Protein AF-A0A2H0Q0T1-F1 (afdb_monomer)

Mean predicted aligned error: 3.75 Å

Foldseek 3Di:
DPDPVVVPLVVLLVVLLVVQLVVCCVPPVVPLCVLQNDVLSVLLSQLVSQCCVDPVNVVRHPDGDPTDPVNVVVNVVLVVVCVPPVDVVVSVVVSSVVRD

Solvent-accessible surface area (backbone atoms only — not comparable to full-atom values): 5801 Å² total; per-residue (Å²): 134,82,56,67,82,60,52,48,41,55,51,51,36,53,50,54,46,53,51,50,44,54,54,48,49,74,76,41,39,73,70,44,26,73,74,54,31,62,71,52,38,52,50,51,52,60,21,57,48,47,58,54,65,34,83,93,26,59,94,74,40,78,50,75,65,76,71,56,82,91,34,47,66,59,26,52,56,50,50,58,50,40,75,72,69,70,45,66,68,60,50,50,56,47,52,52,60,75,68,95

pLDDT: mean 93.53, std 8.33, range [48.81, 98.44]

Secondary structure (DSSP, 8-state):
---HHHHHHHHHHHHHHHHHHHHHHHHHHHHHHHHH-HHHHHHHHHHHGGGGGSGGGTTT-SS-----GGGHHHHHHHHHHHHHH--HHHHHHHHHHHH-

Structure (mmCIF, N/CA/C/O backbone):
data_AF-A0A2H0Q0T1-F1
#
_entry.id   AF-A0A2H0Q0T1-F1
#
loop_
_atom_site.group_PDB
_atom_site.id
_atom_site.type_symbol
_atom_site.label_atom_id
_atom_site.label_alt_id
_atom_site.label_comp_id
_atom_site.label_asym_id
_atom_site.label_entity_id
_atom_site.label_seq_id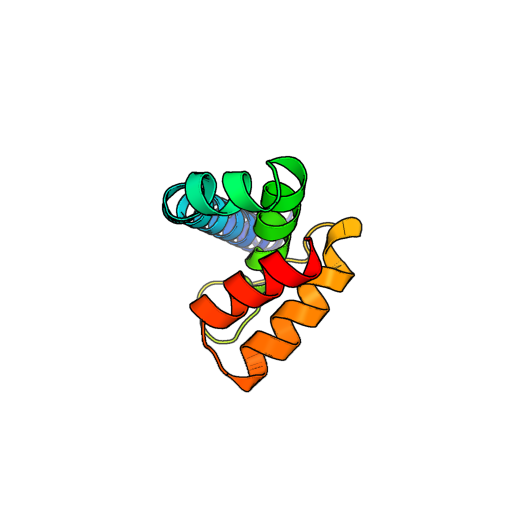
_atom_site.pdbx_PDB_ins_code
_atom_site.Cartn_x
_atom_site.Cartn_y
_atom_site.Cartn_z
_atom_site.occupancy
_atom_site.B_iso_or_equiv
_atom_site.auth_seq_id
_atom_site.auth_comp_id
_atom_site.auth_asym_id
_atom_site.auth_atom_id
_atom_site.pdbx_PDB_model_num
ATOM 1 N N . MET A 1 1 ? 30.651 7.897 -9.553 1.00 48.81 1 MET A N 1
ATOM 2 C CA . MET A 1 1 ? 29.672 8.052 -10.647 1.00 48.81 1 MET A CA 1
ATOM 3 C C . MET A 1 1 ? 28.686 6.909 -10.537 1.00 48.81 1 MET A C 1
ATOM 5 O O . MET A 1 1 ? 29.077 5.769 -10.752 1.00 48.81 1 MET A O 1
ATOM 9 N N . THR A 1 2 ? 27.458 7.180 -10.108 1.00 56.88 2 THR A N 1
ATOM 10 C CA . THR A 1 2 ? 26.374 6.203 -10.229 1.00 56.88 2 THR A CA 1
ATOM 11 C C . THR A 1 2 ? 25.993 6.110 -11.705 1.00 56.88 2 THR A C 1
ATOM 13 O O . THR A 1 2 ? 25.942 7.117 -12.408 1.00 56.88 2 THR A O 1
ATOM 16 N N . SER A 1 3 ? 25.821 4.889 -12.210 1.00 72.00 3 SER A N 1
ATOM 17 C CA . SER A 1 3 ? 25.334 4.674 -13.573 1.00 72.00 3 SER A CA 1
ATOM 18 C C . SER A 1 3 ? 23.925 5.255 -13.690 1.00 72.00 3 SER A C 1
ATOM 20 O O . SER A 1 3 ? 23.081 4.955 -12.847 1.00 72.00 3 SER A O 1
ATOM 22 N N . ILE A 1 4 ? 23.663 6.038 -14.739 1.00 65.06 4 ILE A N 1
ATOM 23 C CA . ILE A 1 4 ? 22.337 6.611 -15.043 1.00 65.06 4 ILE A CA 1
ATOM 24 C C . ILE A 1 4 ? 21.262 5.512 -15.074 1.00 65.06 4 ILE A C 1
ATOM 26 O O . ILE A 1 4 ? 20.155 5.694 -14.573 1.00 65.06 4 ILE A O 1
ATOM 30 N N . TRP A 1 5 ? 21.632 4.333 -15.578 1.00 68.00 5 TRP A N 1
ATOM 31 C CA . TRP A 1 5 ? 20.776 3.150 -15.656 1.00 68.00 5 TRP A CA 1
ATOM 32 C C . TRP A 1 5 ? 20.394 2.563 -14.300 1.00 68.00 5 TRP A C 1
ATOM 34 O O . TRP A 1 5 ? 19.388 1.873 -14.210 1.00 68.00 5 TRP A O 1
ATOM 44 N N . LYS A 1 6 ? 21.181 2.831 -13.253 1.00 70.38 6 LYS A N 1
ATOM 45 C CA . LYS A 1 6 ? 20.844 2.421 -11.889 1.00 70.38 6 LYS A CA 1
ATOM 46 C C . LYS A 1 6 ? 19.911 3.434 -11.224 1.00 70.38 6 LYS A C 1
ATOM 48 O O . LYS A 1 6 ? 18.952 3.034 -10.594 1.00 70.38 6 LYS A O 1
ATOM 53 N N . SER A 1 7 ? 20.144 4.731 -11.432 1.00 84.19 7 SER A N 1
ATOM 54 C CA . SER A 1 7 ? 19.355 5.784 -10.780 1.00 84.19 7 SER A CA 1
ATOM 55 C C . SER A 1 7 ? 17.956 5.996 -11.364 1.00 84.19 7 SER A C 1
ATOM 57 O O . SER A 1 7 ? 17.083 6.478 -10.657 1.00 84.19 7 SER A O 1
ATOM 59 N N . ILE A 1 8 ? 17.725 5.699 -12.650 1.00 89.00 8 ILE A N 1
ATOM 60 C CA . ILE A 1 8 ? 16.406 5.928 -13.273 1.00 89.00 8 ILE A CA 1
ATOM 61 C C . ILE A 1 8 ? 15.317 5.027 -12.660 1.00 89.00 8 ILE A C 1
ATOM 63 O O . ILE A 1 8 ? 14.301 5.579 -12.242 1.00 89.00 8 ILE A O 1
ATOM 67 N N . PRO A 1 9 ? 15.500 3.694 -12.556 1.00 91.12 9 PRO A N 1
ATOM 68 C CA . PRO A 1 9 ? 14.533 2.818 -11.890 1.00 91.12 9 PRO A CA 1
ATOM 69 C C . PRO A 1 9 ? 14.231 3.234 -10.448 1.00 91.12 9 PRO A C 1
ATOM 71 O O . PRO A 1 9 ? 13.063 3.289 -10.065 1.00 91.12 9 PRO A O 1
ATOM 74 N N . ASP A 1 10 ? 15.272 3.596 -9.687 1.00 90.69 10 ASP A N 1
ATOM 75 C CA . ASP A 1 10 ? 15.138 4.099 -8.315 1.00 90.69 10 ASP A CA 1
ATOM 76 C C . ASP A 1 10 ? 14.232 5.339 -8.278 1.00 90.69 10 ASP A C 1
ATOM 78 O O . ASP A 1 10 ? 13.238 5.369 -7.556 1.00 90.69 10 ASP A O 1
ATOM 82 N N . HIS A 1 11 ? 14.512 6.341 -9.118 1.00 93.44 11 HIS A N 1
ATOM 83 C CA . HIS A 1 11 ? 13.721 7.571 -9.154 1.00 93.44 11 HIS A CA 1
ATOM 84 C C . HIS A 1 11 ? 12.281 7.355 -9.629 1.00 93.44 11 HIS A C 1
ATOM 86 O O . HIS A 1 11 ? 11.380 7.984 -9.083 1.00 93.44 11 HIS A O 1
ATOM 92 N N . ILE A 1 12 ? 12.043 6.495 -10.627 1.00 94.50 12 ILE A N 1
ATOM 93 C CA . ILE A 1 12 ? 10.680 6.175 -11.088 1.00 94.50 12 ILE A CA 1
ATOM 94 C C . ILE A 1 12 ? 9.878 5.562 -9.939 1.00 94.50 12 ILE A C 1
ATOM 96 O O . ILE A 1 12 ? 8.764 6.004 -9.670 1.00 94.50 12 ILE A O 1
ATOM 100 N N . THR A 1 13 ? 10.475 4.611 -9.220 1.00 95.12 13 THR A N 1
ATOM 101 C CA . THR A 1 13 ? 9.835 3.944 -8.080 1.00 95.12 13 THR A CA 1
ATOM 102 C C . THR A 1 13 ? 9.519 4.943 -6.971 1.00 95.12 13 THR A C 1
ATOM 104 O O . THR A 1 13 ? 8.383 4.990 -6.510 1.00 95.12 13 THR A O 1
ATOM 107 N N . THR A 1 14 ? 10.459 5.832 -6.619 1.00 95.50 14 THR A N 1
ATOM 108 C CA . THR A 1 14 ? 10.209 6.921 -5.657 1.00 95.50 14 THR A CA 1
ATOM 109 C C . THR A 1 14 ? 9.087 7.854 -6.116 1.00 95.50 14 THR A C 1
ATOM 111 O O . THR A 1 14 ? 8.232 8.224 -5.319 1.00 95.50 14 THR A O 1
ATOM 114 N N . ILE A 1 15 ? 9.043 8.233 -7.395 1.00 96.69 15 ILE A N 1
ATOM 115 C CA . ILE A 1 15 ? 7.973 9.095 -7.914 1.00 96.69 15 ILE A CA 1
ATOM 116 C C . ILE A 1 15 ? 6.615 8.397 -7.787 1.00 96.69 15 ILE A C 1
ATOM 118 O O . ILE A 1 15 ? 5.661 9.006 -7.309 1.00 96.69 15 ILE A O 1
ATOM 122 N N . CYS A 1 16 ? 6.513 7.130 -8.189 1.00 97.50 16 CYS A N 1
ATOM 123 C CA . CYS A 1 16 ? 5.275 6.362 -8.078 1.00 97.50 16 CYS A CA 1
ATOM 124 C C . CYS A 1 16 ? 4.838 6.165 -6.619 1.00 97.50 16 CYS A C 1
ATOM 126 O O . CYS A 1 16 ? 3.649 6.292 -6.328 1.00 97.50 16 CYS A O 1
ATOM 128 N N . HIS A 1 17 ? 5.787 5.925 -5.713 1.00 97.69 17 HIS A N 1
ATOM 129 C CA . HIS A 1 17 ? 5.564 5.846 -4.269 1.00 97.69 17 HIS A CA 1
ATOM 130 C C . HIS A 1 17 ? 4.907 7.125 -3.735 1.00 97.69 17 HIS A C 1
ATOM 132 O O . HIS A 1 17 ? 3.824 7.074 -3.150 1.00 97.69 17 HIS A O 1
ATOM 138 N N . GLU A 1 18 ? 5.495 8.288 -4.023 1.00 98.06 18 GLU A N 1
ATOM 139 C CA . GLU A 1 18 ? 4.949 9.565 -3.554 1.00 98.06 18 GLU A CA 1
ATOM 140 C C . GLU A 1 18 ? 3.631 9.938 -4.242 1.00 98.06 18 GLU A C 1
ATOM 142 O O . GLU A 1 18 ? 2.737 10.508 -3.617 1.00 98.06 18 GLU A O 1
ATOM 147 N N . LEU A 1 19 ? 3.448 9.589 -5.520 1.00 98.19 19 LEU A N 1
ATOM 148 C CA . LEU A 1 19 ? 2.164 9.782 -6.199 1.00 98.19 19 LEU A CA 1
ATOM 149 C C . LEU A 1 19 ? 1.053 8.957 -5.546 1.00 98.19 19 LEU A C 1
ATOM 151 O O . LEU A 1 19 ? -0.054 9.468 -5.362 1.00 98.19 19 LEU A O 1
ATOM 155 N N . LEU A 1 20 ? 1.340 7.710 -5.169 1.00 97.56 20 LEU A N 1
ATOM 156 C CA . LEU A 1 20 ? 0.386 6.865 -4.461 1.00 97.56 20 LEU A CA 1
ATOM 157 C C . LEU A 1 20 ? 0.075 7.429 -3.069 1.00 97.56 20 LEU A C 1
ATOM 159 O O . LEU A 1 20 ? -1.095 7.477 -2.697 1.00 97.56 20 LEU A O 1
ATOM 163 N N . HIS A 1 21 ? 1.071 7.947 -2.343 1.00 98.25 21 HIS A N 1
ATOM 164 C CA . HIS A 1 21 ? 0.839 8.686 -1.099 1.00 98.25 21 HIS A CA 1
ATOM 165 C C . HIS A 1 21 ? -0.091 9.885 -1.292 1.00 98.25 21 HIS A C 1
ATOM 167 O O . HIS A 1 21 ? -1.049 10.037 -0.537 1.00 98.25 21 HIS A O 1
ATOM 173 N N . LEU A 1 22 ? 0.150 10.721 -2.306 1.00 98.44 22 LEU A N 1
ATOM 174 C CA . LEU A 1 22 ? -0.681 11.896 -2.587 1.00 98.44 22 LEU A CA 1
ATOM 175 C C . LEU A 1 22 ? -2.130 11.510 -2.898 1.00 98.44 22 LEU A C 1
ATOM 177 O O . LEU A 1 22 ? -3.054 12.126 -2.366 1.00 98.44 22 LEU A O 1
ATOM 181 N N . GLN A 1 23 ? -2.329 10.479 -3.724 1.00 97.88 23 GLN A N 1
ATOM 182 C CA . GLN A 1 23 ? -3.656 9.926 -4.002 1.00 97.88 23 GLN A CA 1
ATOM 183 C C . GLN A 1 23 ? -4.305 9.414 -2.712 1.00 97.88 23 GLN A C 1
ATOM 185 O O . GLN A 1 23 ? -5.456 9.742 -2.429 1.00 97.88 23 GLN A O 1
ATOM 190 N N . PHE A 1 24 ? -3.558 8.661 -1.901 1.00 97.88 24 PHE A N 1
ATOM 191 C CA . PHE A 1 24 ? -4.093 8.060 -0.688 1.00 97.88 24 PHE A CA 1
ATOM 192 C C . PHE A 1 24 ? -4.514 9.112 0.349 1.00 97.88 24 PHE A C 1
ATOM 194 O O . PHE A 1 24 ? -5.608 9.059 0.909 1.00 97.88 24 PHE A O 1
ATOM 201 N N . ILE A 1 25 ? -3.675 10.130 0.544 1.00 98.25 25 ILE A N 1
ATOM 202 C CA . ILE A 1 25 ? -3.965 11.260 1.426 1.00 98.25 25 ILE A CA 1
ATOM 203 C C . ILE A 1 25 ? -5.199 12.024 0.944 1.00 98.25 25 ILE A C 1
ATOM 205 O O . ILE A 1 25 ? -6.073 12.328 1.750 1.00 98.25 25 ILE A O 1
ATOM 209 N N . HIS A 1 26 ? -5.288 12.320 -0.356 1.00 97.94 26 HIS A N 1
ATOM 210 C CA . HIS A 1 26 ? -6.376 13.130 -0.901 1.00 97.94 26 HIS A CA 1
ATOM 211 C C . HIS A 1 26 ? -7.761 12.513 -0.670 1.00 97.94 26 HIS A C 1
ATOM 213 O O . HIS A 1 26 ? -8.708 13.243 -0.391 1.00 97.94 26 HIS A O 1
ATOM 219 N N . TYR A 1 27 ? -7.878 11.190 -0.792 1.00 96.75 27 TYR A N 1
ATOM 220 C CA . TYR A 1 27 ? -9.172 10.512 -0.724 1.00 96.75 27 TYR A CA 1
ATOM 221 C C . TYR A 1 27 ? -9.517 9.947 0.655 1.00 96.75 27 TYR A C 1
ATOM 223 O O . TYR A 1 27 ? -10.700 9.886 0.979 1.00 96.75 27 TYR A O 1
ATOM 231 N N . TRP A 1 28 ? -8.531 9.527 1.458 1.00 96.19 28 TRP A N 1
ATOM 232 C CA . TRP A 1 28 ? -8.805 8.726 2.661 1.00 96.19 28 TRP A CA 1
ATOM 233 C C . TRP A 1 28 ? -8.253 9.290 3.967 1.00 96.19 28 TRP A C 1
ATOM 235 O O . TRP A 1 28 ? -8.587 8.745 5.019 1.00 96.19 28 TRP A O 1
ATOM 245 N N . LYS A 1 29 ? -7.447 10.361 3.949 1.00 97.00 29 LYS A N 1
ATOM 246 C CA . LYS A 1 29 ? -6.827 10.876 5.180 1.00 97.00 29 LYS A CA 1
ATOM 247 C C . LYS A 1 29 ? -7.856 11.201 6.257 1.00 97.00 29 LYS A C 1
ATOM 249 O O . LYS A 1 29 ? -7.783 10.639 7.342 1.00 97.00 29 LYS A O 1
ATOM 254 N N . ASP A 1 30 ? -8.819 12.062 5.945 1.00 96.44 30 ASP A N 1
ATOM 255 C CA . ASP A 1 30 ? -9.769 12.552 6.948 1.00 96.44 30 ASP A CA 1
ATOM 256 C C . ASP A 1 30 ? -10.593 11.400 7.551 1.00 96.44 30 ASP A C 1
ATOM 258 O O . ASP A 1 30 ? -10.696 11.277 8.770 1.00 96.44 30 ASP A O 1
ATOM 262 N N . GLU A 1 31 ? -11.110 10.500 6.706 1.00 95.81 31 GLU A N 1
ATOM 263 C CA . GLU A 1 31 ? -11.937 9.370 7.145 1.00 95.81 31 GLU A CA 1
ATOM 264 C C . GLU A 1 31 ? -11.151 8.349 7.984 1.00 95.81 31 GLU A C 1
ATOM 266 O O . GLU A 1 31 ? -11.670 7.804 8.962 1.00 95.81 31 GLU A O 1
ATOM 271 N N . ILE A 1 32 ? -9.913 8.037 7.595 1.00 96.81 32 ILE A N 1
ATOM 272 C CA . ILE A 1 32 ? -9.115 7.011 8.270 1.00 96.81 32 ILE A CA 1
ATOM 273 C C . ILE A 1 32 ? -8.485 7.569 9.544 1.00 96.81 32 ILE A C 1
ATOM 275 O O . ILE A 1 32 ? -8.570 6.914 10.586 1.00 96.81 32 ILE A O 1
ATOM 279 N N . SER A 1 33 ? -7.904 8.771 9.501 1.00 95.75 33 SER A N 1
ATOM 280 C CA . SER A 1 33 ? -7.290 9.398 10.676 1.00 95.75 33 SER A CA 1
ATOM 281 C C . SER A 1 33 ? -8.309 9.636 11.795 1.00 95.75 33 SER A C 1
ATOM 283 O O . SER A 1 33 ? -7.943 9.538 12.963 1.00 95.75 33 SER A O 1
ATOM 285 N N . GLU A 1 34 ? -9.595 9.853 11.493 1.00 96.12 34 GLU A N 1
ATOM 286 C CA . GLU A 1 34 ? -10.646 9.912 12.522 1.00 96.12 34 GLU A CA 1
ATOM 287 C C . GLU A 1 34 ? -10.854 8.561 13.236 1.00 96.12 34 GLU A C 1
ATOM 289 O O . GLU A 1 34 ? -11.135 8.521 14.435 1.00 96.12 34 GLU A O 1
ATOM 294 N N . LYS A 1 35 ? -10.678 7.439 12.526 1.00 95.75 35 LYS A N 1
ATOM 295 C CA . LYS A 1 35 ? -10.910 6.085 13.059 1.00 95.75 35 LYS A CA 1
ATOM 296 C C . LYS A 1 35 ? -9.722 5.536 13.842 1.00 95.75 35 LYS A C 1
ATOM 298 O O . LYS A 1 35 ? -9.924 4.903 14.876 1.00 95.75 35 LYS A O 1
ATOM 303 N N . ILE A 1 36 ? -8.504 5.726 13.333 1.00 96.38 36 ILE A N 1
ATOM 304 C CA . ILE A 1 36 ? -7.290 5.106 13.894 1.00 96.38 36 ILE A CA 1
ATOM 305 C C . ILE A 1 36 ? -6.248 6.123 14.366 1.00 96.38 36 ILE A C 1
ATOM 307 O O . ILE A 1 36 ? -5.274 5.739 14.999 1.00 96.38 36 ILE A O 1
ATOM 311 N N . GLY A 1 37 ? -6.450 7.419 14.143 1.00 97.12 37 GLY A N 1
ATOM 312 C CA . GLY A 1 37 ? -5.463 8.448 14.462 1.00 97.12 37 GLY A CA 1
ATOM 313 C C . GLY A 1 37 ? -4.377 8.593 13.394 1.00 97.12 37 GLY A C 1
ATOM 314 O O . GLY A 1 37 ? -4.139 7.702 12.580 1.00 97.12 37 GLY A O 1
ATOM 315 N N . GLU A 1 38 ? -3.701 9.742 13.418 1.00 97.00 38 GLU A N 1
ATOM 316 C CA . GLU A 1 38 ? -2.748 10.152 12.376 1.00 97.00 38 GLU A CA 1
ATOM 317 C C . GLU A 1 38 ? -1.526 9.226 12.271 1.00 97.00 38 GLU A C 1
ATOM 319 O O . GLU A 1 38 ? -1.120 8.875 11.172 1.00 97.00 38 GLU A O 1
ATOM 324 N N . GLU A 1 39 ? -0.955 8.775 13.393 1.00 96.56 39 GLU A N 1
ATOM 325 C CA . GLU A 1 39 ? 0.237 7.906 13.376 1.00 96.56 39 GLU A CA 1
ATOM 326 C C . GLU A 1 39 ? -0.045 6.570 12.672 1.00 96.56 39 GLU A C 1
ATOM 328 O O . GLU A 1 39 ? 0.702 6.145 11.795 1.00 96.56 39 GLU A O 1
ATOM 333 N N . LYS A 1 40 ? -1.187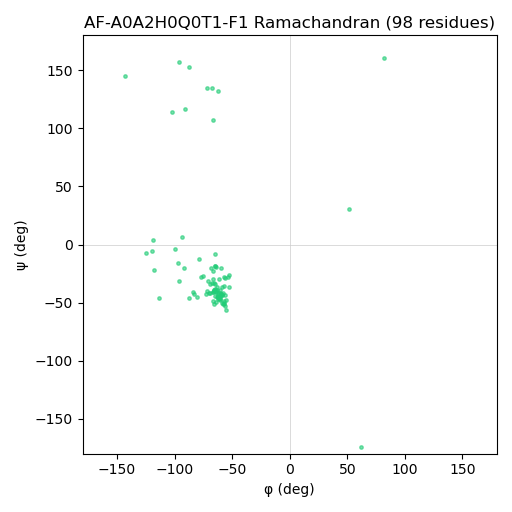 5.949 12.988 1.00 97.25 40 LYS A N 1
ATOM 334 C CA . LYS A 1 40 ? -1.613 4.697 12.356 1.00 97.25 40 LYS A CA 1
ATOM 335 C C . LYS A 1 40 ? -2.044 4.910 10.899 1.00 97.25 40 LYS A C 1
ATOM 337 O O . LYS A 1 40 ? -1.869 4.016 10.075 1.00 97.25 40 LYS A O 1
ATOM 342 N N . PHE A 1 41 ? -2.590 6.079 10.558 1.00 97.75 41 PHE A N 1
ATOM 343 C CA . PHE A 1 41 ? -2.839 6.437 9.161 1.00 97.75 41 PHE A CA 1
ATOM 344 C C . PHE A 1 41 ? -1.533 6.492 8.356 1.00 97.75 41 PHE A C 1
ATOM 346 O O . PHE A 1 41 ? -1.476 5.917 7.268 1.00 97.75 41 PHE A O 1
ATOM 353 N N . GLU A 1 42 ? -0.482 7.121 8.891 1.00 97.50 42 GLU A N 1
ATOM 354 C CA . GLU A 1 42 ? 0.833 7.167 8.242 1.00 97.50 42 GLU A CA 1
ATOM 355 C C . GLU A 1 42 ? 1.410 5.754 8.055 1.00 97.50 42 GLU A C 1
ATOM 357 O O . GLU A 1 42 ? 1.868 5.428 6.960 1.00 97.50 42 GLU A O 1
ATOM 362 N N . ASP A 1 43 ? 1.288 4.870 9.052 1.00 97.50 43 ASP A N 1
ATOM 363 C CA . ASP A 1 43 ? 1.697 3.464 8.915 1.00 97.50 43 ASP A CA 1
ATOM 364 C C . ASP A 1 43 ? 0.940 2.729 7.797 1.00 97.50 43 ASP A C 1
ATOM 366 O O . ASP A 1 43 ? 1.540 1.985 7.015 1.00 97.50 43 ASP A O 1
ATOM 370 N N . LEU A 1 44 ? -0.376 2.941 7.685 1.00 97.69 44 LEU A N 1
ATOM 371 C CA . LEU A 1 44 ? -1.184 2.344 6.620 1.00 97.69 44 LEU A CA 1
ATOM 372 C C . LEU A 1 44 ? -0.812 2.905 5.242 1.00 97.69 44 LEU A C 1
ATOM 374 O O . LEU A 1 44 ? -0.717 2.144 4.277 1.00 97.69 44 LEU A O 1
ATOM 378 N N . LYS A 1 45 ? -0.578 4.218 5.153 1.00 97.62 45 LYS A N 1
ATOM 379 C CA . LYS A 1 45 ? -0.153 4.910 3.933 1.00 97.62 45 LYS A CA 1
ATOM 380 C C . LYS A 1 45 ? 1.192 4.370 3.434 1.00 97.62 45 LYS A C 1
ATOM 382 O O . LYS A 1 45 ? 1.309 4.041 2.259 1.00 97.62 45 LYS A O 1
ATOM 387 N N . GLU A 1 46 ? 2.182 4.229 4.311 1.00 97.75 46 GLU A N 1
ATOM 388 C CA . GLU A 1 46 ? 3.493 3.660 3.961 1.00 97.75 46 GLU A CA 1
ATOM 389 C C . GLU A 1 46 ? 3.409 2.169 3.607 1.00 97.75 46 GLU A C 1
ATOM 391 O O . GLU A 1 46 ? 4.154 1.658 2.764 1.00 97.75 46 GLU A O 1
ATOM 396 N N . ALA A 1 47 ? 2.492 1.431 4.237 1.00 97.69 47 ALA A N 1
ATOM 397 C CA . ALA A 1 47 ? 2.285 0.033 3.902 1.00 97.69 47 ALA A CA 1
ATOM 398 C C . ALA A 1 47 ? 1.644 -0.130 2.519 1.00 97.69 47 ALA A C 1
ATOM 400 O O . ALA A 1 47 ? 2.079 -0.988 1.756 1.00 97.69 47 ALA A O 1
ATOM 401 N N . ILE A 1 48 ? 0.653 0.686 2.150 1.00 97.31 48 ILE A N 1
ATOM 402 C CA . ILE A 1 48 ? -0.125 0.467 0.922 1.00 97.31 48 ILE A CA 1
ATOM 403 C C . ILE A 1 48 ? 0.693 0.589 -0.368 1.00 97.31 48 ILE A C 1
ATOM 405 O O . ILE A 1 48 ? 0.295 0.051 -1.402 1.00 97.31 48 ILE A O 1
ATOM 409 N N . THR A 1 49 ? 1.867 1.219 -0.313 1.00 97.62 49 THR A N 1
ATOM 410 C CA . THR A 1 49 ? 2.780 1.311 -1.458 1.00 97.62 49 THR A CA 1
ATOM 411 C C . THR A 1 49 ? 3.335 -0.044 -1.910 1.00 97.62 49 THR A C 1
ATOM 413 O O . THR A 1 49 ? 3.833 -0.134 -3.029 1.00 97.62 49 THR A O 1
ATOM 416 N N . PHE A 1 50 ? 3.099 -1.139 -1.162 1.00 97.31 50 PHE A N 1
ATOM 417 C CA . PHE A 1 50 ? 3.284 -2.506 -1.675 1.00 97.31 50 PHE A CA 1
ATOM 418 C C . PHE A 1 50 ? 2.513 -2.768 -2.982 1.00 97.31 50 PHE A C 1
ATOM 420 O O . PHE A 1 50 ? 2.933 -3.621 -3.760 1.00 97.31 50 PHE A O 1
ATOM 427 N N . LEU A 1 51 ? 1.390 -2.071 -3.225 1.00 97.56 51 LEU A N 1
ATOM 428 C CA . LEU A 1 51 ? 0.587 -2.228 -4.443 1.00 97.56 51 LEU A CA 1
ATOM 429 C C . LEU A 1 51 ? 1.402 -1.972 -5.712 1.00 97.56 51 LEU A C 1
ATOM 431 O O . LEU A 1 51 ? 1.106 -2.572 -6.737 1.00 97.56 51 LEU A O 1
ATOM 435 N N . LEU A 1 52 ? 2.442 -1.137 -5.637 1.00 97.38 52 LEU A N 1
ATOM 436 C CA . LEU A 1 52 ? 3.347 -0.872 -6.756 1.00 97.38 52 LEU A CA 1
ATOM 437 C C . LEU A 1 52 ? 4.152 -2.110 -7.182 1.00 97.38 52 LEU A C 1
ATOM 439 O O . LEU A 1 52 ? 4.640 -2.152 -8.302 1.00 97.38 52 LEU A O 1
ATOM 443 N N . ASN A 1 53 ? 4.248 -3.128 -6.324 1.00 97.00 53 ASN A N 1
ATOM 444 C CA . ASN A 1 53 ? 4.931 -4.393 -6.616 1.00 97.00 53 ASN A CA 1
ATOM 445 C C . ASN A 1 53 ? 3.970 -5.468 -7.148 1.00 97.00 53 ASN A C 1
ATOM 447 O O . ASN A 1 53 ? 4.319 -6.647 -7.227 1.00 97.00 53 ASN A O 1
ATOM 451 N N . GLU A 1 54 ? 2.715 -5.105 -7.403 1.00 96.88 54 GLU A N 1
ATOM 452 C CA . GLU A 1 54 ? 1.710 -6.015 -7.934 1.00 96.88 54 GLU A CA 1
ATOM 453 C C . GLU A 1 54 ? 1.608 -5.878 -9.454 1.00 96.88 54 GLU A C 1
ATOM 455 O O . GLU A 1 54 ? 1.925 -4.837 -10.025 1.00 96.88 54 GLU A O 1
ATOM 460 N N . LYS A 1 55 ? 1.111 -6.938 -10.102 1.00 94.19 55 LYS A N 1
ATOM 461 C CA . LYS A 1 55 ? 1.105 -7.099 -11.568 1.00 94.19 55 LYS A CA 1
ATOM 462 C C . LYS A 1 55 ? 0.496 -5.933 -12.341 1.00 94.19 55 LYS A C 1
ATOM 464 O O . LYS A 1 55 ? 0.802 -5.730 -13.508 1.00 94.19 55 LYS A O 1
ATOM 469 N N . GLU A 1 56 ? -0.406 -5.198 -11.706 1.00 94.00 56 GLU A N 1
ATOM 470 C CA . GLU A 1 56 ? -1.039 -3.999 -12.237 1.00 94.00 56 GLU A CA 1
ATOM 471 C C . GLU A 1 56 ? -0.032 -2.885 -12.584 1.00 94.00 56 GLU A C 1
ATOM 473 O O . GLU A 1 56 ? -0.358 -2.002 -13.377 1.00 94.00 56 GLU A O 1
ATOM 478 N N . PHE A 1 57 ? 1.179 -2.934 -12.020 1.00 95.44 57 PHE A N 1
ATOM 479 C CA . PHE A 1 57 ? 2.227 -1.928 -12.172 1.00 95.44 57 PHE A CA 1
ATOM 480 C C . PHE A 1 57 ? 3.515 -2.456 -12.827 1.00 95.44 57 PHE A C 1
ATOM 482 O O . PHE A 1 57 ? 4.445 -1.668 -12.993 1.00 95.44 57 PHE A O 1
ATOM 489 N N . ASP A 1 58 ? 3.565 -3.721 -13.269 1.00 93.44 58 ASP A N 1
ATOM 490 C CA . ASP A 1 58 ? 4.758 -4.345 -13.885 1.00 93.44 58 ASP A CA 1
ATOM 491 C C . ASP A 1 58 ? 5.280 -3.566 -15.116 1.00 93.44 58 ASP A C 1
ATOM 493 O O . ASP A 1 58 ? 6.476 -3.564 -15.401 1.00 93.44 58 ASP A O 1
ATOM 497 N N . ASP A 1 59 ? 4.395 -2.868 -15.840 1.00 93.81 59 ASP A N 1
ATOM 498 C CA . ASP A 1 59 ? 4.754 -2.056 -17.015 1.00 93.81 59 ASP A CA 1
ATOM 499 C C . ASP A 1 59 ? 5.356 -0.680 -16.653 1.00 93.81 59 ASP A C 1
ATOM 501 O O . ASP A 1 59 ? 5.874 0.029 -17.521 1.00 93.81 59 A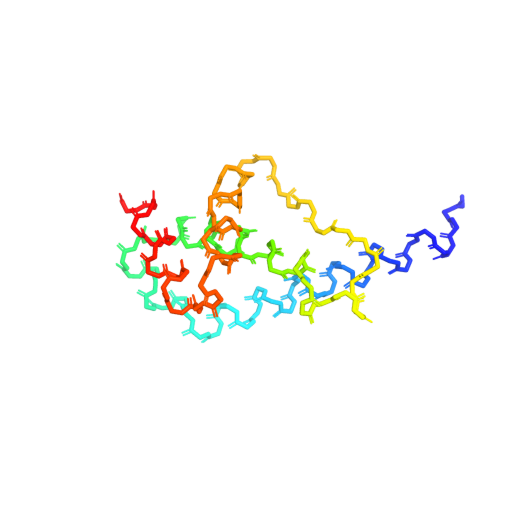SP A O 1
ATOM 505 N N . ILE A 1 60 ? 5.261 -0.271 -15.384 1.00 92.75 60 ILE A N 1
ATOM 506 C CA . ILE A 1 60 ? 5.674 1.051 -14.884 1.00 92.75 60 ILE A CA 1
ATOM 507 C C . ILE A 1 60 ? 6.869 0.915 -13.937 1.00 92.75 60 ILE A C 1
ATOM 509 O O . ILE A 1 60 ? 7.831 1.683 -14.024 1.00 92.75 60 ILE A O 1
ATOM 513 N N . ILE A 1 61 ? 6.795 -0.045 -13.019 1.00 94.06 61 ILE A N 1
ATOM 514 C CA . ILE A 1 61 ? 7.746 -0.232 -11.932 1.00 94.06 61 ILE A CA 1
ATOM 515 C C . ILE A 1 61 ? 8.845 -1.185 -12.387 1.00 94.06 61 ILE A C 1
ATOM 517 O O . ILE A 1 61 ? 8.617 -2.345 -12.708 1.00 94.06 61 ILE A O 1
ATOM 521 N N . LEU A 1 62 ? 10.069 -0.662 -12.432 1.00 89.56 62 LEU A N 1
ATOM 522 C CA . LEU A 1 62 ? 11.243 -1.403 -12.895 1.00 89.56 62 LEU A CA 1
ATOM 523 C C . LEU A 1 62 ? 11.980 -2.118 -11.755 1.00 89.56 62 LEU A C 1
ATOM 525 O O . LEU A 1 62 ? 12.778 -3.019 -12.015 1.00 89.56 62 LEU A O 1
ATOM 529 N N . ILE A 1 63 ? 11.760 -1.679 -10.514 1.00 93.06 63 ILE A N 1
ATOM 530 C CA . ILE A 1 63 ? 12.304 -2.276 -9.295 1.00 93.06 63 ILE A CA 1
ATOM 531 C C . ILE A 1 63 ? 11.265 -2.196 -8.176 1.00 93.06 63 ILE A C 1
ATOM 533 O O . ILE A 1 63 ? 10.546 -1.211 -8.068 1.00 93.06 63 ILE A O 1
ATOM 537 N N . ASP A 1 64 ? 11.229 -3.209 -7.320 1.00 93.62 64 ASP A N 1
ATOM 538 C CA . ASP A 1 64 ? 10.241 -3.286 -6.246 1.00 93.62 64 ASP A CA 1
ATOM 539 C C . ASP A 1 64 ? 10.443 -2.198 -5.177 1.00 93.62 64 ASP A C 1
ATOM 541 O O . ASP A 1 64 ? 11.540 -2.023 -4.630 1.00 93.62 64 ASP A O 1
ATOM 545 N N . ASP A 1 65 ? 9.343 -1.565 -4.781 1.00 94.50 65 ASP A N 1
ATOM 546 C CA . ASP A 1 65 ? 9.246 -0.728 -3.595 1.00 94.50 65 ASP A CA 1
ATOM 547 C C . ASP A 1 65 ? 9.400 -1.588 -2.335 1.00 94.50 65 ASP A C 1
ATOM 549 O O . ASP A 1 65 ? 8.506 -2.346 -1.947 1.00 94.50 65 ASP A O 1
ATOM 553 N N . GLN A 1 66 ? 10.548 -1.473 -1.671 1.00 92.31 66 GLN A N 1
ATOM 554 C CA . GLN A 1 66 ? 10.808 -2.252 -0.463 1.00 92.31 66 GLN A CA 1
ATOM 555 C C . GLN A 1 66 ? 10.081 -1.692 0.761 1.00 92.31 66 GLN A C 1
ATOM 557 O O . GLN A 1 66 ? 9.743 -2.464 1.649 1.00 92.31 66 GLN A O 1
ATOM 562 N N . GLY A 1 67 ? 9.806 -0.387 0.821 1.00 91.31 67 GLY A N 1
ATOM 563 C CA . GLY A 1 67 ? 9.291 0.271 2.024 1.00 91.31 67 GLY A CA 1
ATOM 564 C C . GLY A 1 67 ? 10.239 0.204 3.224 1.00 91.31 67 GLY A C 1
ATOM 565 O O . GLY A 1 67 ? 11.374 -0.276 3.138 1.00 91.31 67 GLY A O 1
ATOM 566 N N . TYR A 1 68 ? 9.765 0.678 4.377 1.00 90.00 68 TYR A N 1
ATOM 567 C CA . TYR A 1 68 ? 10.548 0.666 5.613 1.00 90.00 68 TYR A CA 1
ATOM 568 C C . TYR A 1 68 ? 10.404 -0.648 6.403 1.00 90.00 68 TYR A C 1
ATOM 570 O O . TYR A 1 68 ? 9.375 -1.325 6.318 1.00 90.00 68 TYR A O 1
ATOM 578 N N . PRO A 1 69 ? 11.417 -1.036 7.208 1.00 92.94 69 PRO A N 1
ATOM 579 C CA . PRO A 1 69 ? 11.388 -2.281 7.979 1.00 92.94 69 PRO A CA 1
ATOM 580 C C . PRO A 1 69 ? 10.198 -2.417 8.939 1.00 92.94 69 PRO A C 1
ATOM 582 O O . PRO A 1 69 ? 9.673 -3.514 9.112 1.00 92.94 69 PRO A O 1
ATOM 585 N N . ASN A 1 70 ? 9.756 -1.318 9.551 1.00 92.56 70 ASN A N 1
ATOM 586 C CA . ASN A 1 70 ? 8.641 -1.299 10.50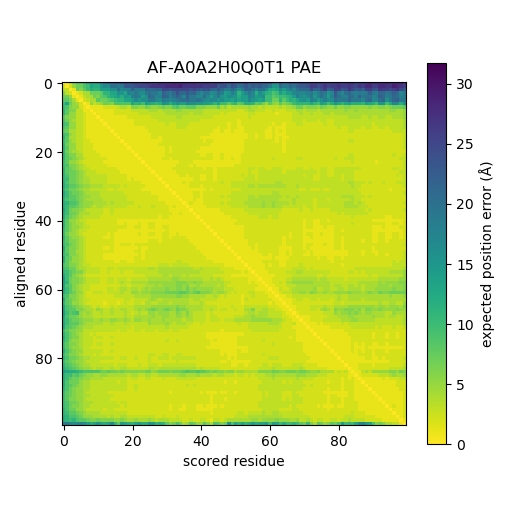1 1.00 92.56 70 ASN A CA 1
ATOM 587 C C . ASN A 1 70 ? 7.279 -1.586 9.849 1.00 92.56 70 ASN A C 1
ATOM 589 O O . ASN A 1 70 ? 6.367 -2.022 10.545 1.00 92.56 70 ASN A O 1
ATOM 593 N N . HIS A 1 71 ? 7.146 -1.424 8.529 1.00 93.50 71 HIS A N 1
ATOM 594 C CA . HIS A 1 71 ? 5.888 -1.658 7.810 1.00 93.50 71 HIS A CA 1
ATOM 595 C C . HIS A 1 71 ? 5.820 -3.018 7.105 1.00 93.50 71 HIS A C 1
ATOM 597 O O . HIS A 1 71 ? 4.778 -3.366 6.556 1.00 93.50 71 HIS A O 1
ATOM 603 N N . GLN A 1 72 ? 6.896 -3.814 7.129 1.00 94.50 72 GLN A N 1
ATOM 604 C CA . GLN A 1 72 ? 6.990 -5.075 6.376 1.00 94.50 72 GLN A CA 1
ATOM 605 C C . GLN A 1 72 ? 5.893 -6.080 6.722 1.00 94.50 72 GLN A C 1
ATOM 607 O O . GLN A 1 72 ? 5.339 -6.722 5.833 1.00 94.50 72 GLN A O 1
ATOM 612 N N . GLU A 1 73 ? 5.560 -6.217 8.006 1.00 95.69 73 GLU A N 1
ATOM 613 C CA . GLU A 1 73 ? 4.548 -7.189 8.420 1.00 95.69 73 GLU A CA 1
ATOM 614 C C . GLU A 1 73 ? 3.147 -6.774 7.955 1.00 95.69 73 GLU A C 1
ATOM 616 O O . GLU A 1 73 ? 2.410 -7.601 7.416 1.00 95.69 73 GLU A O 1
ATOM 621 N N . LEU A 1 74 ? 2.810 -5.483 8.064 1.00 96.50 74 LEU A N 1
ATOM 622 C CA . LEU A 1 74 ? 1.549 -4.951 7.548 1.00 96.50 74 LEU A CA 1
ATOM 623 C C . LEU A 1 74 ? 1.480 -5.101 6.020 1.00 96.50 74 LEU A C 1
ATOM 625 O O . LEU A 1 74 ? 0.488 -5.602 5.493 1.00 96.50 74 LEU A O 1
ATOM 629 N N . ARG A 1 75 ? 2.565 -4.770 5.309 1.00 97.44 75 ARG A N 1
ATOM 630 C CA . ARG A 1 75 ? 2.689 -4.976 3.856 1.00 97.44 75 ARG A CA 1
ATOM 631 C C . ARG A 1 75 ? 2.451 -6.421 3.451 1.00 97.44 75 ARG A C 1
ATOM 633 O O . ARG A 1 75 ? 1.676 -6.681 2.533 1.00 97.44 75 ARG A O 1
ATOM 640 N N . ARG A 1 76 ? 3.083 -7.371 4.144 1.00 96.75 76 ARG A N 1
ATOM 641 C CA . ARG A 1 76 ? 2.933 -8.802 3.865 1.00 96.75 76 ARG A CA 1
ATOM 642 C C . ARG A 1 76 ? 1.469 -9.220 3.981 1.00 96.75 76 ARG A C 1
ATOM 644 O O . ARG A 1 76 ? 0.929 -9.788 3.033 1.00 96.75 76 ARG A O 1
ATOM 651 N N . GLN A 1 77 ? 0.817 -8.888 5.094 1.00 96.81 77 GLN A N 1
ATOM 652 C CA . GLN A 1 77 ? -0.584 -9.242 5.335 1.00 96.81 77 GLN A CA 1
ATOM 653 C C . GLN A 1 77 ? -1.531 -8.620 4.297 1.00 96.81 77 GLN A C 1
ATOM 655 O O . GLN A 1 77 ? -2.389 -9.315 3.745 1.00 96.81 77 GLN A O 1
ATOM 660 N N . LEU A 1 78 ? -1.346 -7.336 3.979 1.00 97.50 78 LEU A N 1
ATOM 661 C CA . LEU A 1 78 ? -2.150 -6.636 2.977 1.00 97.50 78 LEU A CA 1
ATOM 662 C C . LEU A 1 78 ? -1.922 -7.193 1.564 1.00 97.50 78 LEU A C 1
ATOM 664 O O . LEU A 1 78 ? -2.886 -7.382 0.821 1.00 97.50 78 LEU A O 1
ATOM 668 N N . SER A 1 79 ? -0.685 -7.547 1.208 1.00 97.25 79 SER A N 1
ATOM 669 C CA . SER A 1 79 ? -0.376 -8.160 -0.091 1.00 97.25 79 SER A CA 1
ATOM 670 C C . SER A 1 79 ? -1.040 -9.526 -0.270 1.00 97.25 79 SER A C 1
ATOM 672 O O . SER A 1 79 ? -1.591 -9.824 -1.332 1.00 97.25 79 SER A O 1
ATOM 674 N N . GLU A 1 80 ? -1.076 -10.345 0.784 1.00 96.94 80 GLU A N 1
ATOM 675 C CA . GLU A 1 80 ? -1.752 -11.642 0.769 1.00 96.94 80 GLU A CA 1
ATOM 676 C C . GLU A 1 80 ? -3.265 -11.496 0.599 1.00 96.94 80 GLU A C 1
ATOM 678 O O . GLU A 1 80 ? -3.882 -12.298 -0.107 1.00 96.94 80 GLU A O 1
ATOM 683 N N . LEU A 1 81 ? -3.868 -10.480 1.221 1.00 96.88 81 LEU A N 1
ATOM 684 C CA . LEU A 1 81 ? -5.283 -10.158 1.043 1.00 96.88 81 LEU A CA 1
ATOM 685 C C . LEU A 1 81 ? -5.564 -9.667 -0.382 1.00 96.88 81 LEU A C 1
ATOM 687 O O . LEU A 1 81 ? -6.465 -10.178 -1.054 1.00 96.88 81 LEU A O 1
ATOM 691 N N . TRP A 1 82 ? -4.762 -8.721 -0.870 1.00 97.88 82 TRP A N 1
ATOM 692 C CA . TRP A 1 82 ? -4.912 -8.151 -2.204 1.00 97.88 82 TRP A CA 1
ATOM 693 C C . TRP A 1 82 ? -4.814 -9.223 -3.291 1.00 97.88 82 TRP A C 1
ATOM 695 O O . TRP A 1 82 ? -5.644 -9.263 -4.195 1.00 97.88 82 TRP A O 1
ATOM 705 N N . ARG A 1 83 ? -3.861 -10.155 -3.187 1.00 96.19 83 ARG A N 1
ATOM 706 C CA . ARG A 1 83 ? -3.700 -11.281 -4.129 1.00 96.19 83 ARG A CA 1
ATOM 707 C C . ARG A 1 83 ? -4.863 -12.268 -4.144 1.00 96.19 83 ARG A C 1
ATOM 709 O O . ARG A 1 83 ? -5.000 -13.000 -5.120 1.00 96.19 83 ARG A O 1
ATOM 716 N N . LYS A 1 84 ? -5.703 -12.290 -3.107 1.00 95.88 84 LYS A N 1
ATOM 717 C CA . LYS A 1 84 ? -6.875 -13.174 -3.039 1.00 95.88 84 LYS A CA 1
ATOM 718 C C . LYS A 1 84 ? -8.120 -12.563 -3.670 1.00 95.88 84 LYS A C 1
ATOM 720 O O . LYS A 1 84 ? -8.805 -13.271 -4.399 1.00 95.88 84 LYS A O 1
ATOM 725 N N . ASN A 1 85 ? -8.423 -11.294 -3.379 1.00 91.62 85 ASN A N 1
ATOM 726 C CA . ASN A 1 85 ? -9.699 -10.687 -3.786 1.00 91.62 85 ASN A CA 1
ATOM 727 C C . ASN A 1 85 ? -9.567 -9.489 -4.742 1.00 91.62 85 ASN A C 1
ATOM 729 O O . ASN A 1 85 ? -10.518 -9.166 -5.445 1.00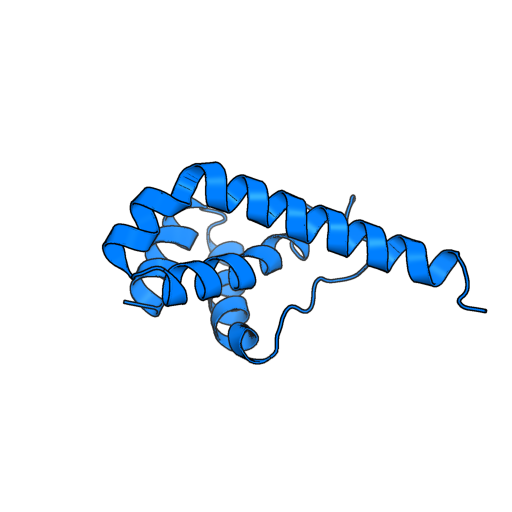 91.62 85 ASN A O 1
ATOM 733 N N . ARG A 1 86 ? -8.412 -8.810 -4.791 1.00 95.19 86 ARG A N 1
ATOM 734 C CA . ARG A 1 86 ? -8.233 -7.571 -5.579 1.00 95.19 86 ARG A CA 1
ATOM 735 C C . ARG A 1 86 ? -9.317 -6.509 -5.297 1.00 95.19 86 ARG A C 1
ATOM 737 O O . ARG A 1 86 ? -9.679 -5.721 -6.165 1.00 95.19 86 ARG A O 1
ATOM 744 N N . ASN A 1 87 ? -9.842 -6.485 -4.069 1.00 96.44 87 ASN A N 1
ATOM 745 C CA . ASN A 1 87 ? -10.845 -5.521 -3.627 1.00 96.44 87 ASN A CA 1
ATOM 746 C C . ASN A 1 87 ? -10.184 -4.442 -2.767 1.00 96.44 87 ASN A C 1
ATOM 748 O O . ASN A 1 87 ? -9.679 -4.728 -1.682 1.00 96.44 87 ASN A O 1
ATOM 752 N N . PHE A 1 88 ? -10.181 -3.206 -3.266 1.00 95.06 88 PHE A N 1
ATOM 753 C CA . PHE A 1 88 ? -9.471 -2.114 -2.607 1.00 95.06 88 PHE A CA 1
ATOM 754 C C . PHE A 1 88 ? -10.171 -1.671 -1.322 1.00 95.06 88 PHE A C 1
ATOM 756 O O . PHE A 1 88 ? -9.507 -1.462 -0.316 1.00 95.06 88 PHE A O 1
ATOM 763 N N . GLN A 1 89 ? -11.504 -1.602 -1.309 1.00 95.00 89 GLN A N 1
ATOM 764 C CA . GLN A 1 89 ? -12.228 -1.221 -0.096 1.00 95.00 89 GLN A CA 1
ATOM 765 C C . GLN A 1 89 ? -11.989 -2.231 1.030 1.00 95.00 89 GLN A C 1
ATOM 767 O O . GLN A 1 89 ? -11.703 -1.844 2.157 1.00 95.00 89 GLN A O 1
ATOM 772 N N . GLU A 1 90 ? -12.022 -3.528 0.718 1.00 96.00 90 GLU A N 1
ATOM 773 C CA . GLU A 1 90 ? -11.739 -4.569 1.709 1.00 96.00 90 GLU A CA 1
A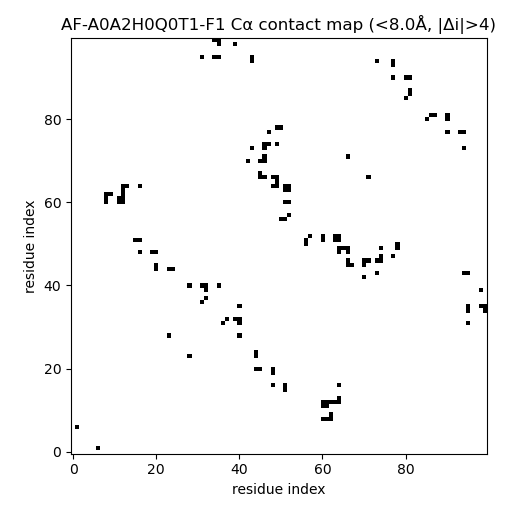TOM 774 C C . GLU A 1 90 ? -10.288 -4.523 2.204 1.00 96.00 90 GLU A C 1
ATOM 776 O O . GLU A 1 90 ? -10.033 -4.784 3.383 1.00 96.00 90 GLU A O 1
ATOM 781 N N . LEU A 1 91 ? -9.343 -4.157 1.329 1.00 97.19 91 LEU A N 1
ATOM 782 C CA . LEU A 1 91 ? -7.950 -3.926 1.702 1.00 97.19 91 LEU A CA 1
ATOM 783 C C . LEU A 1 91 ? -7.848 -2.823 2.762 1.00 97.19 91 LEU A C 1
ATOM 785 O O . LEU A 1 91 ? -7.229 -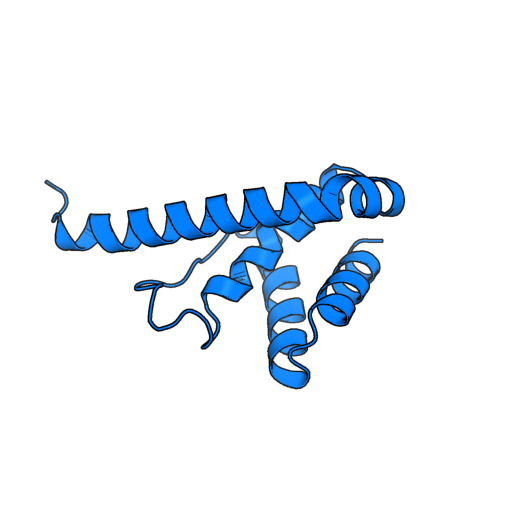3.038 3.804 1.00 97.19 91 LEU A O 1
ATOM 789 N N . ILE A 1 92 ? -8.496 -1.679 2.519 1.00 96.75 92 ILE A N 1
ATOM 790 C CA . ILE A 1 92 ? -8.504 -0.538 3.443 1.00 96.75 92 ILE A CA 1
ATOM 791 C C . ILE A 1 92 ? -9.193 -0.898 4.755 1.00 96.75 92 ILE A C 1
ATOM 793 O O . ILE A 1 92 ? -8.612 -0.709 5.822 1.00 96.75 92 ILE A O 1
ATOM 797 N N . ASP A 1 93 ? -10.391 -1.478 4.693 1.00 96.12 93 ASP A N 1
ATOM 798 C CA . ASP A 1 93 ? -11.152 -1.863 5.882 1.00 96.12 93 ASP A CA 1
ATOM 799 C C . ASP A 1 93 ? -10.373 -2.857 6.751 1.00 96.12 93 ASP A C 1
ATOM 801 O O . ASP A 1 93 ? -10.435 -2.810 7.982 1.00 96.12 93 ASP A O 1
ATOM 805 N N . THR A 1 94 ? -9.627 -3.765 6.121 1.00 95.88 94 THR A N 1
ATOM 806 C CA . THR A 1 94 ? -8.785 -4.725 6.835 1.00 95.88 94 THR A CA 1
ATOM 807 C C . THR A 1 94 ? -7.549 -4.058 7.428 1.00 95.88 94 THR A C 1
ATOM 809 O O . THR A 1 94 ? -7.242 -4.312 8.591 1.00 95.88 94 THR A O 1
ATOM 812 N N . GLY A 1 95 ? -6.883 -3.168 6.688 1.00 96.44 95 GLY A N 1
ATOM 813 C CA . GLY A 1 95 ? -5.747 -2.395 7.197 1.00 96.44 95 GLY A CA 1
ATOM 814 C C . GLY A 1 95 ? -6.114 -1.545 8.414 1.00 96.44 95 GLY A C 1
ATOM 815 O O . GLY A 1 95 ? -5.413 -1.579 9.423 1.00 96.44 95 GLY A O 1
ATOM 816 N N . ILE A 1 96 ? -7.272 -0.879 8.372 1.00 96.31 96 ILE A N 1
ATOM 817 C CA . ILE A 1 96 ? -7.834 -0.149 9.515 1.00 96.31 96 ILE A CA 1
ATOM 818 C C . ILE A 1 96 ? -8.004 -1.089 10.711 1.00 96.31 96 ILE A C 1
ATOM 820 O O . ILE A 1 96 ? -7.524 -0.780 11.799 1.00 96.31 96 ILE A O 1
ATOM 824 N N . LYS A 1 97 ? -8.635 -2.257 10.528 1.00 96.38 97 LYS A N 1
ATOM 825 C CA . LYS A 1 97 ? -8.857 -3.233 11.612 1.00 96.38 97 LYS A CA 1
ATOM 826 C C . LYS A 1 97 ? -7.563 -3.791 12.202 1.00 96.38 97 LYS A C 1
ATOM 828 O O . LYS A 1 97 ? -7.527 -4.045 13.398 1.00 96.38 97 LYS A O 1
ATOM 833 N N . MET A 1 98 ? -6.532 -4.006 11.386 1.00 94.88 98 MET A N 1
ATOM 834 C CA . MET A 1 98 ? -5.226 -4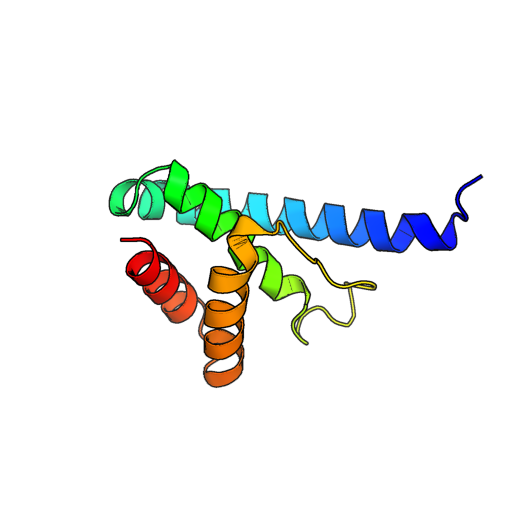.503 11.843 1.00 94.88 98 MET A CA 1
ATOM 835 C C . MET A 1 98 ? -4.497 -3.492 12.730 1.00 94.88 98 MET A C 1
ATOM 837 O O . MET A 1 98 ? -3.730 -3.891 13.603 1.00 94.88 98 MET A O 1
ATOM 841 N N . LE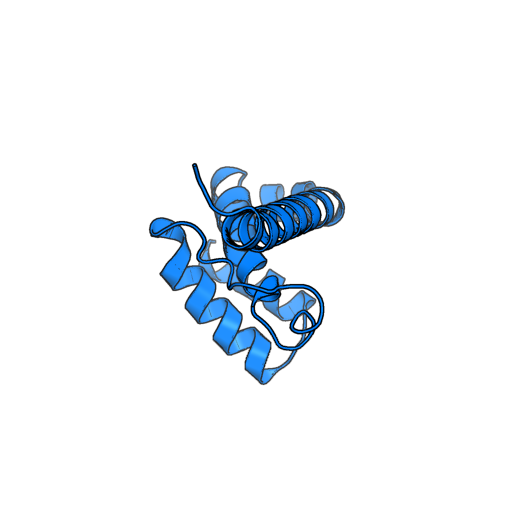U A 1 99 ? -4.737 -2.201 12.500 1.00 91.25 99 LEU A N 1
ATOM 842 C CA . LEU A 1 99 ? -4.118 -1.114 13.246 1.00 91.25 99 LEU A CA 1
ATOM 843 C C . LEU A 1 99 ? -4.994 -0.584 14.384 1.00 91.25 99 LEU A C 1
ATOM 845 O O . LEU A 1 99 ? -4.467 0.121 15.234 1.00 91.25 99 LEU A O 1
ATOM 849 N N . SER A 1 100 ? -6.295 -0.885 14.417 1.00 80.94 100 SER A N 1
ATOM 850 C CA . SER A 1 100 ? -7.250 -0.376 15.419 1.00 80.94 100 SER A CA 1
ATOM 851 C C . SER A 1 100 ? -6.893 -0.797 16.843 1.00 80.94 100 SER A C 1
ATOM 853 O O . SER A 1 100 ? -6.762 -2.011 17.099 1.00 80.94 100 SER A O 1
#

Radius of gyration: 14.18 Å; Cα contacts (8 Å, |Δi|>4): 79; chains: 1; bounding box: 42×26×32 Å

Sequence (100 aa):
MTSIWKSIPDHITTICHELLHLQFIHYWKDEISEKIGEEKFEDLKEAITFLLNEKEFDDIILIDDQGYPNHQELRRQLSELWRKNRNFQELIDTGIKMLS

Organism: NCBI:txid1974517